Protein AF-A0A243A2Y9-F1 (afdb_monomer_lite)

Sequence (118 aa):
MKEELQKSTFFKWSYIMLALMFMLPISIAPVFYFFGYYGLIIPGVLTILLMFSSLKLENLKKEHNLKTYRQIVDFIEGKPVSDAKPNIKDKLLKIGLMIASALISYSLIYLGLSVFGR

Foldseek 3Di:
DVLVVLVVLLVVLVVLLVVLLVVLLLLPLVQCLPPNPVSVVVSVVSVVSNVVSVVSNVVSCVVQVPDFPQQVVCSNVVHRRDPDDDDPVRVVVVVVVVVVSVVVSVVSNVVSNVVSVD

pLDDT: mean 88.04, std 6.73, range [56.03, 95.88]

Secondary structure (DSSP, 8-state):
-HHHHHHHHHHHHHHHHHHHHHHHHHHHHHHHHHHGGGGGHHHHHHHHHHHHHHHHHHHHHHHTT--SHHHHHHHHHTPPPP-PPPPHHHHHHHHHHHHHHHHHHHHHHHHHHHHHT-

Structure (mmCIF, N/CA/C/O backbone):
data_AF-A0A243A2Y9-F1
#
_entry.id   AF-A0A243A2Y9-F1
#
loop_
_atom_site.group_PDB
_atom_site.id
_atom_site.type_symbol
_atom_site.label_atom_id
_atom_site.label_alt_id
_atom_site.label_comp_id
_atom_site.label_asym_id
_atom_site.label_entity_id
_atom_site.label_seq_id
_atom_site.pdbx_PDB_ins_code
_atom_site.Cartn_x
_atom_site.Cartn_y
_atom_site.Cartn_z
_atom_site.occupancy
_atom_site.B_iso_or_equiv
_atom_site.auth_seq_id
_atom_site.auth_comp_id
_atom_site.auth_asym_id
_atom_site.auth_atom_id
_atom_site.pdbx_PDB_model_num
ATOM 1 N N . MET A 1 1 ? -25.626 -13.004 9.391 1.00 68.00 1 MET A N 1
ATOM 2 C CA . MET A 1 1 ? -25.663 -12.954 7.912 1.00 68.00 1 MET A CA 1
ATOM 3 C C . MET A 1 1 ? -25.262 -11.605 7.303 1.00 68.00 1 MET A C 1
ATOM 5 O O . MET A 1 1 ? -24.235 -11.580 6.644 1.00 68.00 1 MET A O 1
ATOM 9 N N . LYS A 1 2 ? -25.992 -10.481 7.486 1.00 77.38 2 LYS A N 1
ATOM 10 C CA . LYS A 1 2 ? -25.598 -9.188 6.861 1.00 77.38 2 LYS A CA 1
ATOM 11 C C . LYS A 1 2 ? -24.215 -8.699 7.320 1.00 77.38 2 LYS A C 1
ATOM 13 O O . LYS A 1 2 ? -23.377 -8.416 6.476 1.00 77.38 2 LYS A O 1
ATOM 18 N N . GLU A 1 3 ? -23.953 -8.706 8.627 1.00 80.25 3 GLU A N 1
ATOM 19 C CA . GLU A 1 3 ? -22.648 -8.331 9.205 1.00 80.25 3 GLU A CA 1
ATOM 20 C C . GLU A 1 3 ? -21.490 -9.213 8.709 1.00 80.25 3 GLU A C 1
ATOM 22 O O . GLU A 1 3 ? -20.420 -8.726 8.361 1.00 80.25 3 GLU A O 1
ATOM 27 N N . GLU A 1 4 ? -21.702 -10.524 8.607 1.00 81.88 4 GLU A N 1
ATOM 28 C CA . GLU A 1 4 ? -20.675 -11.465 8.133 1.00 81.88 4 GLU A CA 1
ATOM 29 C C . GLU A 1 4 ? -20.335 -11.243 6.656 1.00 81.88 4 GLU A C 1
ATOM 31 O O . GLU A 1 4 ? -19.165 -11.281 6.271 1.00 81.88 4 GLU A O 1
ATOM 36 N N . LEU A 1 5 ? -21.344 -10.937 5.832 1.00 84.06 5 LEU A N 1
ATOM 37 C CA . LEU A 1 5 ? -21.140 -10.565 4.435 1.00 84.06 5 LEU A CA 1
ATOM 38 C C . LEU A 1 5 ? -20.314 -9.275 4.328 1.00 84.06 5 LEU A C 1
ATOM 40 O O . LEU A 1 5 ? -19.380 -9.229 3.531 1.00 84.06 5 LEU A O 1
ATOM 44 N N . GLN A 1 6 ? -20.589 -8.274 5.170 1.00 88.44 6 GLN A N 1
ATOM 45 C CA . GLN A 1 6 ? -19.847 -7.005 5.220 1.00 88.44 6 GLN A CA 1
ATOM 46 C C . GLN A 1 6 ? -18.390 -7.193 5.676 1.00 88.44 6 GLN A C 1
ATOM 48 O O . GLN A 1 6 ? -17.470 -6.612 5.098 1.00 88.44 6 GLN A O 1
ATOM 53 N N . LYS A 1 7 ? -18.138 -8.063 6.662 1.00 88.81 7 LYS A N 1
ATOM 54 C CA . LYS A 1 7 ? -16.769 -8.439 7.057 1.00 88.81 7 LYS A CA 1
ATOM 55 C C . LYS A 1 7 ? -16.028 -9.117 5.906 1.00 88.81 7 LYS A C 1
ATOM 57 O O . LYS A 1 7 ? -14.887 -8.765 5.612 1.00 88.81 7 LYS A O 1
ATOM 62 N N . SER A 1 8 ? -16.678 -10.058 5.220 1.00 90.31 8 SER A N 1
ATOM 63 C CA . SER A 1 8 ? -16.063 -10.776 4.098 1.00 90.31 8 SER A CA 1
ATOM 64 C C . SER A 1 8 ? -15.690 -9.839 2.942 1.00 90.31 8 SER A C 1
ATOM 66 O O . SER A 1 8 ? -14.593 -9.940 2.388 1.00 90.31 8 SER A O 1
ATOM 68 N N . THR A 1 9 ? -16.551 -8.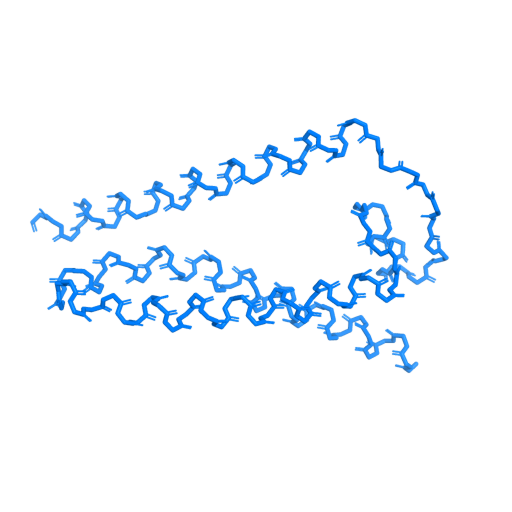869 2.611 1.00 91.81 9 THR A N 1
ATOM 69 C CA . THR A 1 9 ? -16.269 -7.872 1.573 1.00 91.81 9 THR A CA 1
ATOM 70 C C . THR A 1 9 ? -15.172 -6.909 2.009 1.00 91.81 9 THR A C 1
ATOM 72 O O . THR A 1 9 ? -14.312 -6.585 1.189 1.00 91.81 9 THR A O 1
ATOM 75 N N . PHE A 1 10 ? -15.132 -6.514 3.287 1.00 92.19 10 PHE A N 1
ATOM 76 C CA . PHE A 1 10 ? -14.042 -5.713 3.850 1.00 92.19 10 PHE A CA 1
ATOM 77 C C . PHE A 1 10 ? -12.686 -6.391 3.656 1.00 92.19 10 PHE A C 1
ATOM 79 O O . PHE A 1 10 ? -11.771 -5.790 3.087 1.00 92.19 10 PHE A O 1
ATOM 86 N N . PHE A 1 11 ? -12.560 -7.655 4.068 1.00 92.75 11 PHE A N 1
ATOM 87 C CA . PHE A 1 11 ? -11.316 -8.408 3.909 1.00 92.75 11 PHE A CA 1
ATOM 88 C C . PHE A 1 11 ? -10.952 -8.617 2.443 1.00 92.75 11 PHE A C 1
ATOM 90 O O . PHE A 1 11 ? -9.790 -8.445 2.084 1.00 92.75 11 PHE A O 1
ATOM 97 N N . LYS A 1 12 ? -11.933 -8.907 1.580 1.00 94.38 12 LYS A N 1
ATOM 98 C CA . LYS A 1 12 ? -11.708 -9.063 0.140 1.00 94.38 12 LYS A CA 1
ATOM 99 C C . LYS A 1 12 ? -11.098 -7.803 -0.477 1.00 94.38 12 LYS A C 1
ATOM 101 O O . LYS A 1 12 ? -10.053 -7.886 -1.115 1.00 94.38 12 LYS A O 1
ATOM 106 N N . TRP A 1 13 ? -11.710 -6.636 -0.272 1.00 94.50 13 TRP A N 1
ATOM 107 C CA . TRP A 1 13 ? -11.192 -5.378 -0.823 1.00 94.50 13 TRP A CA 1
ATOM 108 C C . TRP A 1 13 ? -9.866 -4.962 -0.185 1.00 94.50 13 TRP A C 1
ATOM 110 O O . TRP A 1 13 ? -8.984 -4.478 -0.890 1.00 94.50 13 TRP A O 1
ATOM 120 N N . SER A 1 14 ? -9.697 -5.196 1.120 1.00 93.12 14 SER A N 1
ATOM 121 C CA . SER A 1 14 ? -8.436 -4.945 1.825 1.00 93.12 14 SER A CA 1
ATOM 122 C C . SER A 1 14 ? -7.291 -5.790 1.259 1.00 93.12 14 SER A C 1
ATOM 124 O O . SER A 1 14 ? -6.220 -5.261 0.970 1.00 93.12 14 SER A O 1
ATOM 126 N N . TYR A 1 15 ? -7.530 -7.082 1.022 1.00 94.31 15 TYR A N 1
ATOM 127 C CA . TYR A 1 15 ? -6.537 -7.993 0.460 1.00 94.31 15 TYR A CA 1
ATOM 128 C C . TYR A 1 15 ? -6.185 -7.642 -0.989 1.00 94.31 15 TYR A C 1
ATOM 130 O O . TYR A 1 15 ? -5.007 -7.591 -1.331 1.00 94.31 15 TYR A O 1
ATOM 138 N N . ILE A 1 16 ? -7.183 -7.322 -1.824 1.00 94.81 16 ILE A N 1
ATOM 139 C CA . ILE A 1 16 ? -6.953 -6.862 -3.204 1.00 94.81 16 ILE A CA 1
ATOM 140 C C . ILE A 1 16 ? -6.115 -5.577 -3.205 1.00 94.81 16 ILE A C 1
ATOM 142 O O . ILE A 1 16 ? -5.142 -5.480 -3.950 1.00 94.81 16 ILE A O 1
ATOM 146 N N . MET A 1 17 ? -6.455 -4.607 -2.350 1.00 94.19 17 MET A N 1
ATOM 147 C CA . MET A 1 17 ? -5.701 -3.358 -2.233 1.00 94.19 17 MET A CA 1
ATOM 148 C C . MET A 1 17 ? -4.252 -3.620 -1.802 1.00 94.19 17 MET A C 1
ATOM 150 O O . MET A 1 17 ? -3.332 -3.070 -2.400 1.00 94.19 17 MET A O 1
ATOM 154 N N . LEU A 1 18 ? -4.040 -4.484 -0.803 1.00 93.75 18 LEU A N 1
ATOM 155 C CA . LEU A 1 18 ? -2.707 -4.834 -0.314 1.00 93.75 18 LEU A CA 1
ATOM 156 C C . LEU A 1 18 ? -1.874 -5.543 -1.391 1.00 93.75 18 LEU A C 1
ATOM 158 O O . LEU A 1 18 ? -0.722 -5.178 -1.610 1.00 93.75 18 LEU A O 1
ATOM 162 N N . ALA A 1 19 ? -2.457 -6.515 -2.097 1.00 94.25 19 ALA A N 1
ATOM 163 C CA . ALA A 1 19 ? -1.781 -7.241 -3.168 1.00 94.25 19 ALA A CA 1
ATOM 164 C C . ALA A 1 19 ? -1.350 -6.297 -4.301 1.00 94.25 19 ALA A C 1
ATOM 166 O O . ALA A 1 19 ? -0.190 -6.312 -4.715 1.00 94.25 19 ALA A O 1
ATOM 167 N N . LEU A 1 20 ? -2.251 -5.417 -4.753 1.00 94.31 20 LEU A N 1
ATOM 168 C CA . LEU A 1 20 ? -1.953 -4.432 -5.795 1.00 94.31 20 LEU A CA 1
ATOM 169 C C . LEU A 1 20 ? -0.870 -3.436 -5.359 1.00 94.31 20 LEU A C 1
ATOM 171 O O . LEU A 1 20 ? -0.031 -3.055 -6.172 1.00 94.31 20 LEU A O 1
ATOM 175 N N . MET A 1 21 ? -0.846 -3.057 -4.079 1.00 92.56 21 MET A N 1
ATOM 176 C CA . MET A 1 21 ? 0.134 -2.121 -3.527 1.00 92.56 21 MET A CA 1
ATOM 177 C C . MET A 1 21 ? 1.575 -2.651 -3.593 1.00 92.56 21 MET A C 1
ATOM 179 O O . MET A 1 21 ? 2.487 -1.866 -3.831 1.00 92.56 21 MET A O 1
ATOM 183 N N . PHE A 1 22 ? 1.791 -3.964 -3.447 1.00 91.25 22 PHE A N 1
ATOM 184 C CA . PHE A 1 22 ? 3.110 -4.584 -3.643 1.00 91.25 22 PHE A CA 1
ATOM 185 C C . PHE A 1 22 ? 3.384 -4.961 -5.101 1.00 91.25 22 PHE A C 1
ATOM 187 O O . PHE A 1 22 ? 4.515 -4.844 -5.570 1.00 91.25 22 PHE A O 1
ATOM 194 N N . MET A 1 23 ? 2.361 -5.388 -5.841 1.00 91.88 23 MET A N 1
ATOM 195 C CA . MET A 1 23 ? 2.519 -5.819 -7.230 1.00 91.88 23 MET A CA 1
ATOM 196 C C . MET A 1 23 ? 2.876 -4.660 -8.169 1.00 91.88 23 MET A C 1
ATOM 198 O O . MET A 1 23 ? 3.652 -4.845 -9.104 1.00 91.88 23 MET A O 1
ATOM 202 N N . LEU A 1 24 ? 2.372 -3.454 -7.890 1.00 93.50 24 LEU A N 1
ATOM 203 C CA . LEU A 1 24 ? 2.679 -2.233 -8.637 1.00 93.50 24 LEU A CA 1
ATOM 204 C C . LEU A 1 24 ? 4.182 -1.909 -8.713 1.00 93.50 24 LEU A C 1
ATOM 206 O O . LEU A 1 24 ? 4.709 -1.885 -9.826 1.00 93.50 24 LEU A O 1
ATOM 210 N N . PRO A 1 25 ? 4.899 -1.678 -7.594 1.00 91.56 25 PRO A N 1
ATOM 211 C CA . PRO A 1 25 ? 6.321 -1.339 -7.639 1.00 91.56 25 PRO A CA 1
ATOM 212 C C . PRO A 1 25 ? 7.173 -2.459 -8.247 1.00 91.56 25 PRO A C 1
ATOM 214 O O . PRO A 1 25 ? 8.118 -2.169 -8.977 1.00 91.56 25 PRO A O 1
ATOM 217 N N . ILE A 1 26 ? 6.807 -3.727 -8.021 1.00 91.19 26 ILE A N 1
ATOM 218 C CA . ILE A 1 26 ? 7.500 -4.884 -8.609 1.00 91.19 26 ILE A CA 1
ATOM 219 C C . ILE A 1 26 ? 7.322 -4.917 -10.133 1.00 91.19 26 ILE A C 1
ATOM 221 O O . ILE A 1 26 ? 8.263 -5.236 -10.854 1.00 91.19 26 ILE A O 1
ATOM 225 N N . SER A 1 27 ? 6.137 -4.561 -10.639 1.00 91.06 27 SER A N 1
ATOM 226 C CA . SER A 1 27 ? 5.847 -4.563 -12.075 1.00 91.06 27 SER A CA 1
ATOM 227 C C . SER A 1 27 ? 6.560 -3.449 -12.843 1.00 91.06 27 SER A C 1
ATOM 229 O O . SER A 1 27 ? 6.785 -3.615 -14.038 1.00 91.06 27 SER A O 1
ATOM 231 N N . ILE A 1 28 ? 6.896 -2.319 -12.211 1.00 90.81 28 ILE A N 1
ATOM 232 C CA . ILE A 1 28 ? 7.462 -1.151 -12.911 1.00 90.81 28 ILE A CA 1
ATOM 233 C C . ILE A 1 28 ? 8.823 -1.476 -13.537 1.00 90.81 28 ILE A C 1
ATOM 235 O O . ILE A 1 28 ? 9.042 -1.165 -14.704 1.00 90.81 28 ILE A O 1
ATOM 239 N N . ALA A 1 29 ? 9.719 -2.125 -12.792 1.00 88.75 29 ALA A N 1
ATOM 240 C CA . ALA A 1 29 ? 11.080 -2.400 -13.249 1.00 88.75 29 ALA A CA 1
ATOM 241 C C . ALA A 1 29 ? 11.169 -3.275 -14.522 1.00 88.75 29 ALA A C 1
ATOM 243 O O . ALA A 1 29 ? 11.793 -2.829 -15.487 1.00 88.75 29 ALA A O 1
ATOM 244 N N . PRO A 1 30 ? 10.535 -4.465 -14.601 1.00 87.50 30 PRO A N 1
ATOM 245 C CA . PRO A 1 30 ? 10.580 -5.280 -15.815 1.00 87.50 30 PRO A CA 1
ATOM 246 C C . PRO A 1 30 ? 9.874 -4.593 -16.988 1.00 87.50 30 PRO A C 1
ATOM 248 O O . PRO A 1 30 ? 10.361 -4.621 -18.113 1.00 87.50 30 PRO A O 1
ATOM 251 N N . VAL A 1 31 ? 8.745 -3.929 -16.738 1.00 89.75 31 VAL A N 1
ATOM 252 C CA . VAL A 1 31 ? 7.988 -3.227 -17.781 1.00 89.75 31 VAL A CA 1
ATOM 253 C C . VAL A 1 31 ? 8.816 -2.108 -18.411 1.00 89.75 31 VAL A C 1
ATOM 255 O O . VAL A 1 31 ? 8.840 -1.977 -19.635 1.00 89.75 31 VAL A O 1
ATOM 258 N N . PHE A 1 32 ? 9.521 -1.335 -17.585 1.00 86.38 32 PHE A N 1
ATOM 259 C CA . PHE A 1 32 ? 10.395 -0.268 -18.055 1.00 86.38 32 PHE A CA 1
ATOM 260 C C . PHE A 1 32 ? 11.594 -0.815 -18.840 1.00 86.38 32 PHE A C 1
ATOM 262 O O . PHE A 1 32 ? 11.982 -0.224 -19.843 1.00 86.38 32 PHE A O 1
ATOM 269 N N . TYR A 1 33 ? 12.139 -1.966 -18.433 1.00 85.25 33 TYR A N 1
ATOM 270 C CA . TYR A 1 33 ? 13.246 -2.620 -19.131 1.00 85.25 33 TYR A CA 1
ATOM 271 C C . TYR A 1 33 ? 12.855 -3.144 -20.523 1.00 85.25 33 TYR A C 1
ATOM 273 O O . TYR A 1 33 ? 13.542 -2.859 -21.498 1.00 85.25 33 TYR A O 1
ATOM 281 N N . PHE A 1 34 ? 11.742 -3.878 -20.642 1.00 84.94 34 PHE A N 1
ATOM 282 C CA . PHE A 1 34 ? 11.358 -4.516 -21.909 1.00 84.94 34 PHE A CA 1
ATOM 283 C C . PHE A 1 34 ? 10.668 -3.570 -22.902 1.00 84.94 34 PHE A C 1
ATOM 285 O O . PHE A 1 34 ? 10.870 -3.697 -24.107 1.00 84.94 34 PHE A O 1
ATOM 292 N N . PHE A 1 35 ? 9.834 -2.642 -22.421 1.00 84.88 35 PHE A N 1
ATOM 293 C CA . PHE A 1 35 ? 8.952 -1.823 -23.268 1.00 84.88 35 PHE A CA 1
ATOM 294 C C . PHE A 1 35 ? 9.249 -0.317 -23.187 1.00 84.88 35 PHE A C 1
ATOM 296 O O . PHE A 1 35 ? 8.552 0.490 -23.812 1.00 84.88 35 PHE A O 1
ATOM 303 N N . GLY A 1 36 ? 10.262 0.086 -22.412 1.00 82.94 36 GLY A N 1
ATOM 304 C CA . GLY A 1 36 ? 10.602 1.489 -22.193 1.00 82.94 36 GLY A CA 1
ATOM 305 C C . GLY A 1 36 ? 9.435 2.291 -21.609 1.00 82.94 36 GLY A C 1
ATOM 306 O O . GLY A 1 36 ? 8.605 1.782 -20.851 1.00 82.94 36 GLY A O 1
ATOM 307 N N . TYR A 1 37 ? 9.333 3.563 -22.001 1.00 82.31 37 TYR A N 1
ATOM 308 C CA . TYR A 1 37 ? 8.281 4.469 -21.522 1.00 82.31 37 TYR A CA 1
ATOM 309 C C . TYR A 1 37 ? 6.859 4.026 -21.901 1.00 82.31 37 TYR A C 1
ATOM 311 O O . TYR A 1 37 ? 5.934 4.227 -21.116 1.00 82.31 37 TYR A O 1
ATOM 319 N N . TYR A 1 38 ? 6.671 3.388 -23.062 1.00 84.88 38 TYR A N 1
ATOM 320 C CA . TYR A 1 38 ? 5.352 2.912 -23.503 1.00 84.88 38 TYR A CA 1
ATOM 321 C C . TYR A 1 38 ? 4.818 1.766 -22.633 1.00 84.88 38 TYR A C 1
ATOM 323 O O . TYR A 1 38 ? 3.606 1.587 -22.520 1.00 84.88 38 TYR A O 1
ATOM 331 N N . GLY A 1 39 ? 5.706 1.037 -21.950 1.00 85.12 39 GLY A N 1
ATOM 332 C CA . GLY A 1 39 ? 5.331 -0.004 -20.999 1.00 85.12 39 GLY A CA 1
ATOM 333 C C . GLY A 1 39 ? 4.524 0.510 -19.805 1.00 85.12 39 GLY A C 1
ATOM 334 O O . GLY A 1 39 ? 3.723 -0.239 -19.245 1.00 85.12 39 GLY A O 1
ATOM 335 N N . LEU A 1 40 ? 4.657 1.793 -19.438 1.00 85.94 40 LEU A N 1
ATOM 336 C CA . LEU A 1 40 ? 4.019 2.382 -18.250 1.00 85.94 40 LEU A CA 1
ATOM 337 C C . LEU A 1 40 ? 2.481 2.330 -18.262 1.00 85.94 40 LEU A C 1
ATOM 339 O O . LEU A 1 40 ? 1.851 2.516 -17.220 1.00 85.94 40 LEU A O 1
ATOM 343 N N . ILE A 1 41 ? 1.871 2.000 -19.401 1.00 90.88 41 ILE A N 1
ATOM 344 C CA . ILE A 1 41 ? 0.438 1.707 -19.503 1.00 90.88 41 ILE A CA 1
ATOM 345 C C . ILE A 1 41 ? 0.038 0.574 -18.539 1.00 90.88 41 ILE A C 1
ATOM 347 O O . ILE A 1 41 ? -0.986 0.682 -17.868 1.00 90.88 41 ILE A O 1
ATOM 351 N N . ILE A 1 42 ? 0.860 -0.475 -18.403 1.00 89.94 42 ILE A N 1
ATOM 352 C CA . ILE A 1 42 ? 0.580 -1.634 -17.536 1.00 89.94 42 ILE A CA 1
ATOM 353 C C . ILE A 1 42 ? 0.472 -1.225 -16.051 1.00 89.94 42 ILE A C 1
ATOM 355 O O . ILE A 1 42 ? -0.587 -1.443 -15.450 1.00 89.94 42 ILE A O 1
ATOM 359 N N . PRO A 1 43 ? 1.491 -0.591 -15.432 1.00 92.31 43 PRO A N 1
ATOM 360 C CA . PRO A 1 43 ? 1.364 -0.083 -14.068 1.00 92.31 43 PRO A CA 1
ATOM 361 C C . PRO A 1 43 ? 0.303 1.023 -13.946 1.00 92.31 43 PRO A C 1
ATOM 363 O O . PRO A 1 43 ? -0.313 1.155 -12.887 1.00 92.31 43 PRO A O 1
ATOM 366 N N . GLY A 1 44 ? 0.014 1.769 -15.018 1.00 92.44 44 GLY A N 1
ATOM 367 C CA . GLY A 1 44 ? -1.109 2.709 -15.070 1.00 92.44 44 GLY A CA 1
ATOM 368 C C . GLY A 1 44 ? -2.464 2.033 -14.827 1.00 92.44 44 GLY A C 1
ATOM 369 O O . GLY A 1 44 ? -3.219 2.455 -13.950 1.00 92.44 44 GLY A O 1
ATOM 370 N N . VAL A 1 45 ? -2.752 0.930 -15.524 1.00 93.88 45 VAL A N 1
ATOM 371 C CA . VAL A 1 45 ? -3.987 0.148 -15.326 1.00 93.88 45 VAL A CA 1
ATOM 372 C C . VAL A 1 45 ? -4.049 -0.451 -13.919 1.00 93.88 45 VAL A C 1
ATOM 374 O O . VAL A 1 45 ? -5.083 -0.364 -13.253 1.00 93.88 45 VAL A O 1
ATOM 377 N N . LEU A 1 46 ? -2.939 -1.003 -13.422 1.00 93.69 46 LEU A N 1
ATOM 378 C CA . LEU A 1 46 ? -2.860 -1.528 -12.054 1.00 93.69 46 LEU A CA 1
ATOM 379 C C . LEU A 1 46 ? -3.137 -0.441 -11.001 1.00 93.69 46 LEU A C 1
ATOM 381 O O . LEU A 1 46 ? -3.788 -0.707 -9.990 1.00 93.69 46 LEU A O 1
ATOM 385 N N . 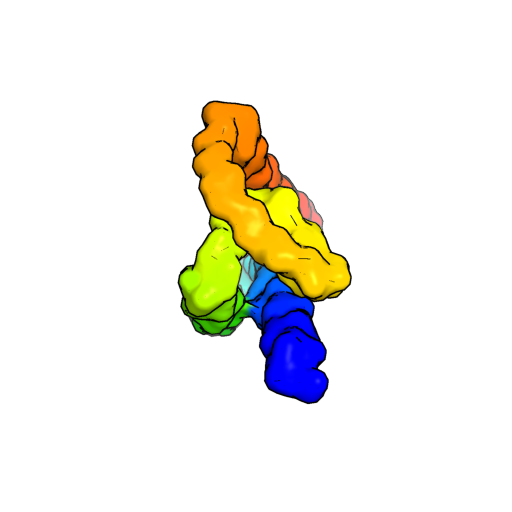THR A 1 47 ? -2.703 0.796 -11.256 1.00 93.75 47 THR A N 1
ATOM 386 C CA . THR A 1 47 ? -2.944 1.943 -10.369 1.00 93.75 47 THR A CA 1
ATOM 387 C C . THR A 1 47 ? -4.429 2.301 -10.329 1.00 93.75 47 THR A C 1
ATOM 389 O O . THR A 1 47 ? -4.976 2.535 -9.252 1.00 93.75 47 THR A O 1
ATOM 392 N N . ILE A 1 48 ? -5.115 2.270 -11.475 1.00 95.62 48 ILE A N 1
ATOM 393 C CA . ILE A 1 48 ? -6.567 2.492 -11.547 1.00 95.62 48 ILE A CA 1
ATOM 394 C C . ILE A 1 48 ? -7.319 1.414 -10.749 1.00 95.62 48 ILE A C 1
ATOM 396 O O . ILE A 1 48 ? -8.222 1.735 -9.973 1.00 95.62 48 ILE A O 1
ATOM 400 N N . LEU A 1 49 ? -6.922 0.143 -10.872 1.00 94.69 49 LEU A N 1
ATOM 401 C CA . LEU A 1 49 ? -7.514 -0.959 -10.100 1.00 94.69 49 LEU A CA 1
ATOM 402 C C . LEU A 1 49 ? -7.271 -0.814 -8.589 1.00 94.69 49 LEU A C 1
ATOM 404 O O . LEU A 1 49 ? -8.171 -1.089 -7.784 1.00 94.69 49 LEU A O 1
ATOM 408 N N . LEU A 1 50 ? -6.081 -0.348 -8.196 1.00 94.31 50 LEU A N 1
ATOM 409 C CA . LEU A 1 50 ? -5.756 -0.054 -6.801 1.00 94.31 50 LEU A CA 1
ATOM 410 C C . LEU A 1 50 ? -6.666 1.054 -6.261 1.00 94.31 50 LEU A C 1
ATOM 412 O O . LEU A 1 50 ? -7.263 0.890 -5.195 1.00 94.31 50 LEU A O 1
ATOM 416 N N . MET A 1 51 ? -6.814 2.155 -7.005 1.00 95.00 51 MET A N 1
ATOM 417 C CA . MET A 1 51 ? -7.692 3.266 -6.630 1.00 95.00 51 MET A CA 1
ATOM 418 C C . MET A 1 51 ? -9.145 2.810 -6.498 1.00 95.00 51 MET A C 1
ATOM 420 O O . MET A 1 51 ? -9.790 3.115 -5.498 1.00 95.00 51 MET A O 1
ATOM 424 N N . PHE A 1 52 ? -9.653 2.019 -7.445 1.00 95.44 52 PHE A N 1
ATOM 425 C CA . PHE A 1 52 ? -11.013 1.483 -7.375 1.00 95.44 52 PHE A CA 1
ATOM 426 C C . PHE A 1 52 ? -11.241 0.644 -6.108 1.00 95.44 52 PHE A C 1
ATOM 428 O O . PHE A 1 52 ? -12.230 0.832 -5.395 1.00 95.44 52 PHE A O 1
ATOM 435 N N . SER A 1 53 ? -10.298 -0.246 -5.792 1.00 93.31 53 SER A N 1
ATOM 436 C CA . SER A 1 53 ? -10.353 -1.083 -4.588 1.00 93.31 53 SER A CA 1
ATOM 437 C C . SER A 1 53 ? -10.282 -0.242 -3.310 1.00 93.31 53 SER A C 1
ATOM 439 O O . SER A 1 53 ? -11.018 -0.497 -2.356 1.00 93.31 53 SER A O 1
ATOM 441 N N . SER A 1 54 ? -9.450 0.803 -3.313 1.00 93.50 54 SER A N 1
ATOM 442 C CA . SER A 1 54 ? -9.326 1.758 -2.211 1.00 93.50 54 SER A CA 1
ATOM 443 C C . SER A 1 54 ? -10.632 2.515 -1.960 1.00 93.50 54 SER A C 1
ATOM 445 O O . SER A 1 54 ? -11.093 2.566 -0.822 1.00 93.50 54 SER A O 1
ATOM 447 N N . LEU A 1 55 ? -11.294 3.005 -3.014 1.00 95.00 55 LEU A N 1
ATOM 448 C CA . LEU A 1 55 ? -12.582 3.697 -2.909 1.00 95.00 55 LEU A CA 1
ATOM 449 C C . LEU A 1 55 ? -13.675 2.788 -2.337 1.00 95.00 55 LEU A C 1
ATOM 451 O O . LEU A 1 55 ? -14.438 3.206 -1.465 1.00 95.00 55 LEU A O 1
ATOM 455 N N . LYS A 1 56 ? -13.745 1.528 -2.787 1.00 93.62 56 LYS A N 1
ATOM 456 C CA . LYS A 1 56 ? -14.691 0.544 -2.235 1.00 93.62 56 LYS A CA 1
ATOM 457 C C . LYS A 1 56 ? -14.431 0.285 -0.753 1.00 93.62 56 LYS A C 1
ATOM 459 O O . LYS A 1 56 ? -15.375 0.285 0.035 1.00 93.62 56 LYS A O 1
ATOM 464 N N . LEU A 1 57 ? -13.166 0.119 -0.370 1.00 93.00 57 LEU A N 1
ATOM 465 C CA . LEU A 1 57 ? -12.773 -0.086 1.021 1.00 93.00 57 LEU A CA 1
ATOM 466 C C . LEU A 1 57 ? -13.043 1.154 1.890 1.00 93.00 57 LEU A C 1
ATOM 468 O O . LEU A 1 57 ? -13.461 1.021 3.036 1.00 93.00 57 LEU A O 1
ATOM 472 N N . GLU A 1 58 ? -12.814 2.359 1.371 1.00 92.75 58 GLU A N 1
ATOM 473 C CA . GLU A 1 58 ? -13.047 3.609 2.096 1.00 92.75 58 GLU A CA 1
ATOM 474 C C . GLU A 1 58 ? -14.539 3.876 2.312 1.00 92.75 58 GLU A C 1
ATOM 476 O O . GLU A 1 58 ? -14.932 4.273 3.408 1.00 92.75 58 GLU A O 1
ATOM 481 N N . ASN A 1 59 ? -15.378 3.608 1.310 1.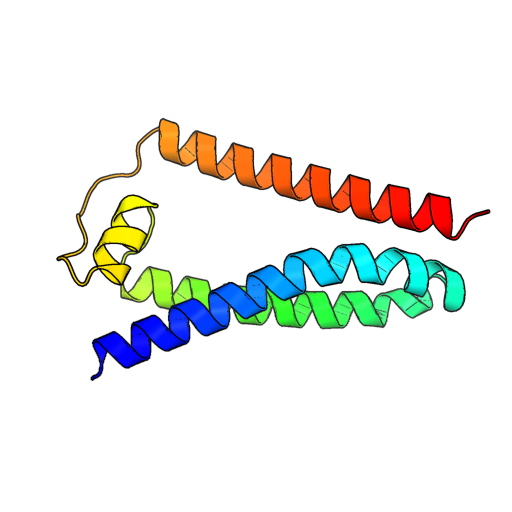00 91.75 59 ASN A N 1
ATOM 482 C CA . ASN A 1 59 ? -16.829 3.722 1.454 1.00 91.75 59 ASN A CA 1
ATOM 483 C C . ASN A 1 59 ? -17.356 2.777 2.540 1.00 91.75 59 ASN A C 1
ATOM 485 O O . ASN A 1 59 ? -18.124 3.205 3.397 1.00 91.75 59 ASN A O 1
ATOM 489 N N . LEU A 1 60 ? -16.858 1.538 2.572 1.00 90.88 60 LEU A N 1
ATOM 490 C CA . LEU A 1 60 ? -17.217 0.567 3.603 1.00 90.88 60 LEU A CA 1
ATOM 491 C C . LEU A 1 60 ? -16.756 1.008 5.002 1.00 90.88 60 LEU A C 1
ATOM 493 O O . LEU A 1 60 ? -17.492 0.895 5.977 1.00 90.88 60 LEU A O 1
ATOM 497 N N . LYS A 1 61 ? -15.553 1.584 5.110 1.00 89.00 61 LYS A N 1
ATOM 498 C CA . LYS A 1 61 ? -15.070 2.181 6.365 1.00 89.00 61 LYS A CA 1
ATOM 499 C C . LYS A 1 61 ? -15.948 3.343 6.828 1.00 89.00 61 LYS A C 1
ATOM 501 O O . LYS A 1 61 ? -16.178 3.475 8.024 1.00 89.00 61 LYS A O 1
ATOM 506 N N . LYS A 1 62 ? -16.425 4.189 5.909 1.00 88.56 62 LYS A N 1
ATOM 507 C CA . LYS A 1 62 ? -17.302 5.328 6.227 1.00 88.56 62 LYS A CA 1
ATOM 508 C C . LYS A 1 62 ? -18.673 4.872 6.723 1.00 88.56 62 LYS A C 1
ATOM 510 O O . LYS A 1 62 ? -19.143 5.427 7.708 1.00 88.56 62 LYS A O 1
ATOM 515 N N . GLU A 1 63 ? -19.262 3.859 6.091 1.00 88.88 63 GLU A N 1
ATOM 516 C CA . GLU A 1 63 ? -20.563 3.289 6.478 1.00 88.88 63 GLU A CA 1
ATOM 517 C C . GLU A 1 63 ? -20.560 2.775 7.926 1.00 88.88 63 GLU A C 1
ATOM 519 O O . GLU A 1 63 ? -21.487 3.043 8.684 1.00 88.88 63 GLU A O 1
ATOM 524 N N . HIS A 1 64 ? -19.463 2.134 8.340 1.00 85.81 64 HIS A N 1
ATOM 525 C CA . HIS A 1 64 ? -19.299 1.557 9.681 1.00 85.81 64 HIS A CA 1
ATOM 526 C C . HIS A 1 64 ? -18.497 2.446 10.652 1.00 85.81 64 HIS A C 1
ATOM 528 O O . HIS A 1 64 ? -18.075 1.989 11.709 1.00 85.81 64 HIS A O 1
ATOM 534 N N . ASN A 1 65 ? -18.248 3.716 10.301 1.00 85.69 65 ASN A N 1
ATOM 535 C CA . ASN A 1 65 ? -17.452 4.671 11.093 1.00 85.69 65 ASN A CA 1
ATOM 536 C C . ASN A 1 65 ? -16.052 4.165 11.526 1.00 85.69 65 ASN A C 1
ATOM 538 O O . ASN A 1 65 ? -15.508 4.578 12.551 1.00 85.69 65 ASN A O 1
ATOM 542 N N . LEU A 1 66 ? -15.419 3.321 10.709 1.00 86.25 66 LEU A N 1
ATOM 543 C CA . LEU A 1 66 ? -14.126 2.689 10.979 1.00 86.25 66 LEU A CA 1
ATOM 544 C C . LEU A 1 66 ? -12.969 3.626 10.608 1.00 86.25 66 LEU A C 1
ATOM 546 O O . LEU A 1 66 ? -12.514 3.669 9.461 1.00 86.25 66 LEU A O 1
ATOM 550 N N . LYS A 1 67 ? -12.472 4.390 11.582 1.00 81.31 67 LYS A N 1
ATOM 551 C CA . LYS A 1 67 ? -11.369 5.352 11.401 1.00 81.31 67 LYS A CA 1
ATOM 552 C C . LYS A 1 67 ? -10.081 4.925 12.095 1.00 81.31 67 LYS A C 1
ATOM 554 O O . LYS A 1 67 ? -9.000 5.207 11.578 1.00 81.31 67 LYS A O 1
ATOM 559 N N . THR A 1 68 ? -10.183 4.281 13.253 1.00 83.44 68 THR A N 1
ATOM 560 C CA . THR A 1 68 ? -9.035 3.881 14.073 1.00 83.44 68 THR A CA 1
ATOM 561 C C . THR A 1 68 ? -8.813 2.375 14.032 1.00 83.44 68 THR A C 1
ATOM 563 O O . THR A 1 68 ? -9.716 1.600 13.717 1.00 83.44 68 THR A O 1
ATOM 566 N N . TYR A 1 69 ? -7.597 1.945 14.378 1.00 80.00 69 TYR A N 1
ATOM 567 C CA . TYR A 1 69 ? -7.275 0.522 14.483 1.00 80.00 69 TYR A CA 1
ATOM 568 C C . TYR A 1 69 ? -8.229 -0.205 15.440 1.00 80.00 69 TYR A C 1
ATOM 570 O O . TYR A 1 69 ? -8.745 -1.266 15.106 1.00 80.00 69 TYR A O 1
ATOM 578 N N . ARG A 1 70 ? -8.529 0.407 16.592 1.00 81.56 70 ARG A N 1
ATOM 579 C CA . ARG A 1 70 ? -9.424 -0.178 17.594 1.00 81.56 70 ARG A CA 1
ATOM 580 C C . ARG A 1 70 ? -10.834 -0.400 17.051 1.00 81.56 70 ARG A C 1
ATOM 582 O O . ARG A 1 70 ? -11.377 -1.473 17.244 1.00 81.56 70 ARG A O 1
ATOM 589 N N . GLN A 1 71 ? -11.364 0.553 16.287 1.00 86.69 71 GLN A N 1
ATOM 590 C CA . GLN A 1 71 ? -12.672 0.416 15.638 1.00 86.69 71 GLN A CA 1
ATOM 591 C C . GLN A 1 71 ? -12.699 -0.720 14.610 1.00 86.69 71 GLN A C 1
ATOM 593 O O . GLN A 1 71 ? -13.691 -1.434 14.513 1.00 86.69 71 GLN A O 1
ATOM 598 N N . ILE A 1 72 ? -11.609 -0.917 13.860 1.00 87.12 72 ILE A N 1
ATOM 599 C CA . ILE A 1 72 ? -11.490 -2.045 12.924 1.00 87.12 72 ILE A CA 1
ATOM 600 C C . ILE A 1 72 ? -11.486 -3.373 13.691 1.00 87.12 72 ILE A C 1
ATOM 602 O O . ILE A 1 72 ? -12.155 -4.312 13.271 1.00 87.12 72 ILE A O 1
ATOM 606 N N . VAL A 1 73 ? -10.766 -3.453 14.815 1.00 88.12 73 VAL A N 1
ATOM 607 C CA . VAL A 1 73 ? -10.757 -4.648 15.674 1.00 88.12 73 VAL A CA 1
ATOM 608 C C . VAL A 1 73 ? -12.144 -4.907 16.258 1.00 88.12 73 VAL A C 1
ATOM 610 O O . VAL A 1 73 ? -12.640 -6.019 16.123 1.00 88.12 73 VAL A O 1
ATOM 613 N N . ASP A 1 74 ? -12.803 -3.886 16.812 1.00 89.00 74 ASP A N 1
ATOM 614 C CA . ASP A 1 74 ? -14.160 -4.000 17.356 1.00 89.00 74 ASP A CA 1
ATOM 615 C C . ASP A 1 74 ? -15.136 -4.512 16.278 1.00 89.00 74 ASP A C 1
ATOM 617 O O . ASP A 1 74 ? -15.889 -5.456 16.519 1.00 89.00 74 ASP A O 1
ATOM 621 N N . PHE A 1 75 ? -15.052 -3.976 15.053 1.00 88.94 75 PHE A N 1
ATOM 622 C CA . PHE A 1 75 ? -15.834 -4.442 13.904 1.00 88.94 75 PHE A CA 1
ATOM 623 C C . PHE A 1 75 ? -15.558 -5.911 13.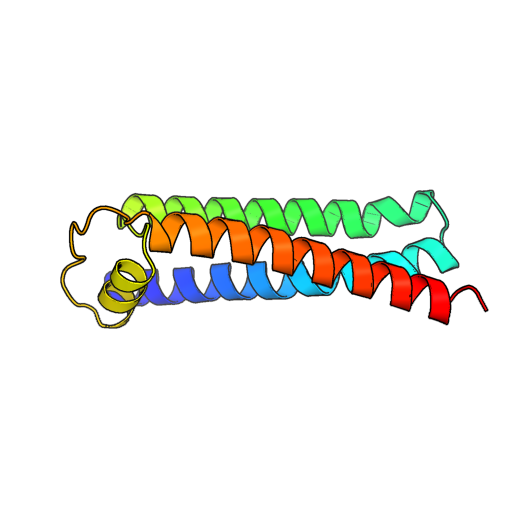566 1.00 88.94 75 PHE A C 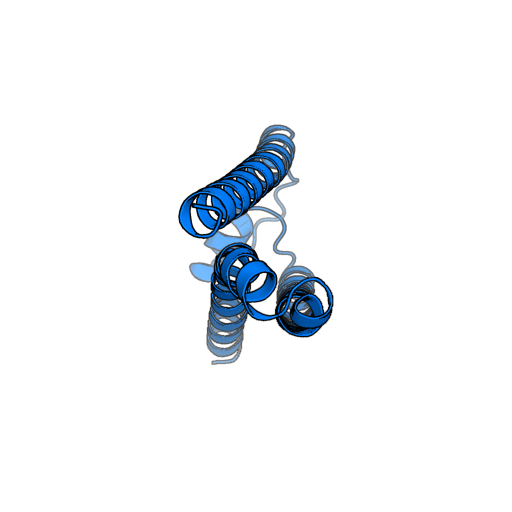1
ATOM 625 O O . PHE A 1 75 ? -16.492 -6.701 13.414 1.00 88.94 75 PHE A O 1
ATOM 632 N N . ILE A 1 76 ? -14.289 -6.318 13.493 1.00 88.12 76 ILE A N 1
ATOM 633 C CA . ILE A 1 76 ? -13.906 -7.710 13.212 1.00 88.12 76 ILE A CA 1
ATOM 634 C C . ILE A 1 76 ? -14.424 -8.646 14.310 1.00 88.12 76 ILE A C 1
ATOM 636 O O . ILE A 1 76 ? -15.014 -9.680 13.993 1.00 88.12 76 ILE A O 1
ATOM 640 N N . GLU A 1 77 ? -14.303 -8.255 15.578 1.00 88.12 77 GLU A N 1
ATOM 641 C CA . GLU A 1 77 ? -14.787 -9.009 16.739 1.00 88.12 77 GLU A CA 1
ATOM 642 C C . GLU A 1 77 ? -16.320 -8.983 16.884 1.00 88.12 77 GLU A C 1
ATOM 644 O O . GLU A 1 77 ? -16.877 -9.765 17.648 1.00 88.12 77 GLU A O 1
ATOM 649 N N . GLY A 1 78 ? -17.026 -8.131 16.128 1.00 85.50 78 GLY A N 1
ATOM 650 C CA . GLY A 1 78 ? -18.480 -7.966 16.238 1.00 85.50 78 GLY A CA 1
ATOM 651 C C . GLY A 1 78 ? -18.917 -7.228 17.506 1.00 85.50 78 GLY A C 1
ATOM 652 O O . GLY A 1 78 ? -20.071 -7.338 17.913 1.00 85.50 78 GLY A O 1
ATOM 653 N N . LYS A 1 79 ? -17.998 -6.494 18.137 1.00 86.62 79 LYS A N 1
ATOM 654 C CA . LYS A 1 79 ? -18.280 -5.602 19.260 1.00 86.62 79 LYS A CA 1
ATOM 655 C C . LYS A 1 79 ? -18.875 -4.287 18.744 1.00 86.62 79 LYS A C 1
ATOM 657 O O . LYS A 1 79 ? -18.612 -3.904 17.602 1.00 86.62 79 LYS A O 1
ATOM 662 N N . PRO A 1 80 ? -19.658 -3.569 19.569 1.00 83.56 80 PRO A N 1
ATOM 663 C CA . PRO A 1 80 ? -20.101 -2.227 19.216 1.00 83.56 80 PRO A CA 1
ATOM 664 C C . PRO A 1 80 ? -18.882 -1.335 18.961 1.00 83.56 80 PRO A C 1
ATOM 666 O O . PRO A 1 80 ? -17.965 -1.275 19.783 1.00 83.56 80 PRO A O 1
ATOM 669 N N . VAL A 1 81 ? -18.870 -0.663 17.809 1.00 81.62 81 VAL A N 1
ATOM 670 C CA . VAL A 1 81 ? -17.761 0.201 17.396 1.00 81.62 81 VAL A CA 1
ATOM 671 C C . VAL A 1 81 ? -17.651 1.365 18.376 1.00 81.62 81 VAL A C 1
ATOM 673 O O . VAL A 1 81 ? -18.584 2.147 18.540 1.00 81.62 81 VAL A O 1
ATOM 676 N N . SER A 1 82 ? -16.504 1.476 19.043 1.00 77.62 82 SER A N 1
ATOM 677 C CA . SER A 1 82 ? -16.239 2.562 19.982 1.00 77.62 82 SER A CA 1
ATOM 678 C C . SER A 1 82 ? -16.142 3.919 19.268 1.00 77.62 82 SER A C 1
ATOM 680 O O . SER A 1 82 ? -15.361 4.074 18.327 1.00 77.62 82 SER A O 1
ATOM 682 N N . ASP A 1 83 ? -16.824 4.947 19.7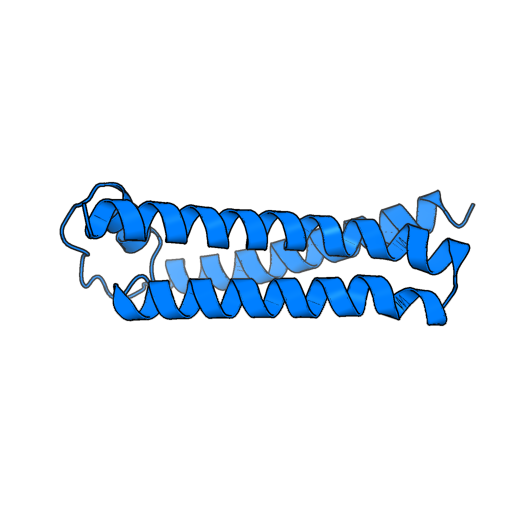83 1.00 74.75 83 ASP A N 1
ATOM 683 C CA . ASP A 1 83 ? -16.717 6.348 19.326 1.00 74.75 83 ASP A CA 1
ATOM 684 C C . ASP A 1 83 ? -15.405 7.049 19.744 1.00 74.75 83 ASP A C 1
ATOM 686 O O . ASP A 1 83 ? -15.314 8.281 19.794 1.00 74.75 83 ASP A O 1
ATOM 690 N N . ALA A 1 84 ? -14.358 6.285 20.070 1.00 71.06 84 ALA A N 1
ATOM 691 C CA . ALA A 1 84 ? -13.074 6.829 20.487 1.00 71.06 84 ALA A CA 1
ATOM 692 C C . ALA A 1 84 ? -12.523 7.816 19.441 1.00 71.06 84 ALA A C 1
ATOM 694 O O . ALA A 1 84 ? -12.240 7.458 18.293 1.00 71.06 84 ALA A O 1
ATOM 695 N N . LYS A 1 85 ? -12.341 9.079 19.852 1.00 72.94 85 LYS A N 1
ATOM 696 C CA . LYS A 1 85 ? -11.718 10.099 19.003 1.00 72.94 85 LYS A CA 1
ATOM 697 C C . LYS A 1 85 ? -10.267 9.701 18.701 1.00 72.94 85 LYS A C 1
ATOM 699 O O . LYS A 1 85 ? -9.558 9.288 19.621 1.00 72.94 85 LYS A O 1
ATOM 704 N N . PRO A 1 86 ? -9.807 9.852 17.445 1.00 70.19 86 PRO A N 1
ATOM 705 C CA . PRO A 1 86 ? -8.434 9.534 17.079 1.00 70.19 86 PRO A CA 1
ATOM 706 C C . PRO A 1 86 ? -7.464 10.385 17.902 1.00 70.19 86 PRO A C 1
ATOM 708 O O . PRO A 1 86 ? -7.595 11.609 17.960 1.00 70.19 86 PRO A O 1
ATOM 711 N N . ASN A 1 87 ? -6.491 9.734 18.534 1.00 81.38 87 ASN A N 1
ATOM 712 C CA . ASN A 1 87 ? -5.462 10.406 19.315 1.00 81.38 87 ASN A CA 1
ATOM 713 C C . ASN A 1 87 ? -4.329 10.895 18.388 1.00 81.38 87 ASN A C 1
ATOM 715 O O . ASN A 1 87 ? -4.174 10.440 17.252 1.00 81.38 87 ASN A O 1
ATOM 719 N N . ILE A 1 88 ? -3.485 11.802 18.879 1.00 85.56 88 ILE A N 1
ATOM 720 C CA . ILE A 1 88 ? -2.288 12.294 18.182 1.00 85.56 88 ILE A CA 1
ATOM 721 C C . ILE A 1 88 ? -1.386 11.121 17.773 1.00 85.56 88 ILE A C 1
ATOM 723 O O . ILE A 1 88 ? -0.865 11.108 16.658 1.00 85.56 88 ILE A O 1
ATOM 727 N N . LYS A 1 89 ? -1.261 10.102 18.635 1.00 84.81 89 LYS A N 1
ATOM 728 C CA . LYS A 1 89 ? -0.490 8.883 18.342 1.00 84.81 89 LYS A CA 1
ATOM 729 C C . LYS A 1 89 ? -1.014 8.141 17.109 1.00 84.81 89 LYS A C 1
ATOM 731 O O . LYS A 1 89 ? -0.211 7.729 16.280 1.00 84.81 89 LYS A O 1
ATOM 736 N N . ASP A 1 90 ? -2.333 8.039 16.939 1.00 81.44 90 ASP A N 1
ATOM 737 C CA . ASP A 1 90 ? -2.944 7.372 15.779 1.00 81.44 90 ASP A CA 1
ATOM 738 C C . ASP A 1 90 ? -2.669 8.146 14.486 1.00 81.44 90 ASP A C 1
ATOM 740 O O . ASP A 1 90 ? -2.375 7.563 13.441 1.00 81.44 90 ASP A O 1
ATOM 744 N N . LYS A 1 91 ? -2.714 9.483 14.561 1.00 84.12 91 LYS A N 1
ATOM 745 C CA . LYS A 1 91 ? -2.389 10.357 13.429 1.00 84.12 91 LYS A CA 1
ATOM 746 C C . LYS A 1 91 ? -0.916 10.228 13.033 1.00 84.12 91 LYS A C 1
ATOM 748 O O . LYS A 1 91 ? -0.623 10.098 11.846 1.00 84.12 91 LYS A O 1
ATOM 753 N N . LEU A 1 92 ? -0.008 10.220 14.012 1.00 88.12 92 LEU A N 1
ATOM 754 C CA . LEU A 1 92 ? 1.425 10.014 13.787 1.00 88.12 92 LEU A CA 1
ATOM 755 C C . LEU A 1 92 ? 1.711 8.632 13.199 1.00 88.12 92 LEU A C 1
ATOM 757 O O . LEU A 1 92 ? 2.469 8.535 12.241 1.00 88.12 92 LEU A O 1
ATOM 761 N N . LEU A 1 93 ? 1.063 7.582 13.707 1.00 88.12 93 LEU A N 1
ATOM 762 C CA . LEU A 1 93 ? 1.215 6.223 13.192 1.00 88.12 93 LEU A CA 1
ATOM 763 C C . LEU A 1 93 ? 0.725 6.116 11.742 1.00 88.12 93 LEU A C 1
ATOM 765 O O . LEU A 1 93 ? 1.406 5.526 10.909 1.00 88.12 93 LEU A O 1
ATOM 769 N N . LYS A 1 94 ? -0.403 6.751 11.400 1.00 85.81 94 LYS A N 1
ATOM 770 C CA . LYS A 1 94 ? -0.904 6.802 10.018 1.00 85.81 94 LYS A CA 1
ATOM 771 C C . LYS A 1 94 ? 0.073 7.502 9.067 1.00 85.81 94 LYS A C 1
ATOM 773 O O . LYS A 1 94 ? 0.330 6.990 7.981 1.00 85.81 94 LYS A O 1
ATOM 778 N N . ILE A 1 95 ? 0.615 8.656 9.464 1.00 90.31 95 ILE A N 1
ATOM 779 C CA . ILE A 1 95 ? 1.605 9.396 8.661 1.00 90.31 95 ILE A CA 1
ATOM 780 C C . ILE A 1 95 ? 2.901 8.585 8.535 1.00 90.31 95 ILE A C 1
ATOM 782 O O . ILE A 1 95 ? 3.435 8.451 7.438 1.00 90.31 95 ILE A O 1
ATOM 786 N N . GLY A 1 96 ? 3.370 7.991 9.634 1.00 93.44 96 GLY A N 1
ATOM 787 C CA . GLY A 1 96 ? 4.557 7.140 9.650 1.00 93.44 96 GLY A CA 1
ATOM 788 C C . GLY A 1 96 ? 4.423 5.936 8.719 1.00 93.44 96 GLY A C 1
ATOM 789 O O . GLY A 1 96 ? 5.325 5.678 7.930 1.00 93.44 96 GLY A O 1
ATOM 790 N N . LEU A 1 97 ? 3.274 5.253 8.733 1.00 90.81 97 LEU A N 1
ATOM 791 C CA . LEU A 1 97 ? 2.983 4.154 7.807 1.00 90.81 97 LEU A CA 1
ATOM 792 C C . LEU A 1 97 ? 2.958 4.617 6.347 1.00 90.81 97 LEU A C 1
ATOM 794 O O . LEU A 1 97 ? 3.487 3.921 5.484 1.00 90.81 97 LEU A O 1
ATOM 798 N N . MET A 1 98 ? 2.389 5.795 6.066 1.00 91.25 98 MET A N 1
ATOM 799 C CA . MET A 1 98 ? 2.390 6.365 4.717 1.00 91.25 98 MET A CA 1
ATOM 800 C C . MET A 1 98 ? 3.825 6.579 4.217 1.00 91.25 98 MET A C 1
ATOM 802 O O . MET A 1 98 ? 4.170 6.098 3.139 1.00 91.25 98 MET A O 1
ATOM 806 N N . ILE A 1 99 ? 4.681 7.209 5.027 1.00 95.25 99 ILE A N 1
ATOM 807 C CA . ILE A 1 99 ? 6.092 7.448 4.688 1.00 95.25 99 ILE A CA 1
ATOM 808 C C . ILE A 1 99 ? 6.847 6.123 4.527 1.00 95.25 99 ILE A C 1
ATOM 810 O O . ILE A 1 99 ? 7.524 5.924 3.522 1.00 95.25 99 ILE A O 1
ATOM 814 N N . ALA A 1 100 ? 6.695 5.190 5.470 1.00 94.62 100 ALA A N 1
ATOM 815 C CA . ALA A 1 100 ? 7.354 3.887 5.411 1.00 94.62 100 ALA A CA 1
ATOM 816 C C . ALA A 1 100 ? 6.968 3.115 4.142 1.00 94.62 100 ALA A C 1
ATOM 818 O O . ALA A 1 100 ? 7.833 2.583 3.452 1.00 94.62 100 ALA A O 1
ATOM 819 N N . SER A 1 101 ? 5.682 3.107 3.787 1.00 90.88 101 SER A N 1
ATOM 820 C CA . SER A 1 101 ? 5.206 2.434 2.577 1.00 90.88 101 SER A CA 1
ATOM 821 C C . SER A 1 101 ? 5.738 3.066 1.286 1.00 90.88 101 SER A C 1
ATOM 823 O O . SER A 1 101 ? 6.071 2.346 0.342 1.00 90.88 101 SER A O 1
ATOM 825 N N . ALA A 1 102 ? 5.897 4.394 1.261 1.00 92.69 102 ALA A N 1
ATOM 826 C CA . ALA A 1 102 ? 6.500 5.106 0.141 1.00 92.69 102 ALA A CA 1
ATOM 827 C C . ALA A 1 102 ? 7.991 4.760 -0.003 1.00 92.69 102 ALA A C 1
ATOM 829 O O . ALA A 1 102 ? 8.441 4.456 -1.106 1.00 92.69 102 ALA A O 1
ATOM 830 N N . LEU A 1 103 ? 8.735 4.722 1.109 1.00 95.88 103 LEU A N 1
ATOM 831 C CA . LEU A 1 103 ? 10.148 4.328 1.121 1.00 95.88 103 LEU A CA 1
ATOM 832 C C . LEU A 1 103 ? 10.346 2.876 0.670 1.00 95.88 103 LEU A C 1
ATOM 834 O O . LEU A 1 103 ? 11.235 2.604 -0.131 1.00 95.88 103 LEU A O 1
ATOM 838 N N . ILE A 1 104 ? 9.500 1.950 1.133 1.00 94.50 104 ILE A N 1
ATOM 839 C CA . ILE A 1 104 ? 9.537 0.544 0.700 1.00 94.50 104 ILE A CA 1
ATOM 840 C C . ILE A 1 104 ? 9.298 0.447 -0.810 1.00 94.50 104 ILE A C 1
ATOM 842 O O . ILE A 1 104 ? 10.050 -0.226 -1.511 1.00 94.50 104 ILE A O 1
ATOM 846 N N . SER A 1 105 ? 8.286 1.152 -1.318 1.00 92.88 105 SER A N 1
ATOM 847 C CA . SER A 1 105 ? 7.957 1.156 -2.748 1.00 92.88 105 SER A CA 1
ATOM 848 C C . SER A 1 105 ? 9.103 1.716 -3.592 1.00 92.88 105 SER A C 1
ATOM 850 O O . SER A 1 105 ? 9.469 1.119 -4.601 1.00 92.88 105 SER A O 1
ATOM 852 N N . TYR A 1 106 ? 9.714 2.819 -3.153 1.00 93.25 106 TYR A N 1
ATOM 853 C CA . TYR A 1 106 ? 10.873 3.411 -3.817 1.00 93.25 106 TYR A CA 1
ATOM 854 C C . TYR A 1 106 ? 12.065 2.446 -3.856 1.00 93.25 106 TYR A C 1
ATOM 856 O O . TYR A 1 106 ? 12.642 2.223 -4.920 1.00 93.25 106 TYR A O 1
ATOM 864 N N . SER A 1 107 ? 12.390 1.816 -2.723 1.00 93.50 107 SER A N 1
ATOM 865 C CA . SER A 1 107 ? 13.471 0.829 -2.636 1.00 93.50 107 SER A CA 1
ATOM 866 C C . SER A 1 107 ? 13.233 -0.378 -3.545 1.00 93.50 107 SER A C 1
ATOM 868 O O . SER A 1 107 ? 14.170 -0.830 -4.196 1.00 93.50 107 SER A O 1
ATOM 870 N N . LEU A 1 108 ? 11.996 -0.881 -3.644 1.00 92.62 108 LEU A N 1
ATOM 871 C CA . LEU A 1 108 ? 11.649 -1.985 -4.548 1.00 92.62 108 LEU A CA 1
ATOM 872 C C . LEU A 1 108 ? 11.861 -1.614 -6.019 1.00 92.62 108 LEU A C 1
ATOM 874 O O . LEU A 1 108 ? 12.433 -2.403 -6.769 1.00 92.62 108 LEU A O 1
ATOM 878 N N . ILE A 1 109 ? 11.443 -0.411 -6.423 1.00 91.44 109 ILE A N 1
ATOM 879 C CA . ILE A 1 109 ? 11.636 0.074 -7.795 1.00 91.44 109 ILE A CA 1
ATOM 880 C C . ILE A 1 109 ? 13.130 0.239 -8.089 1.00 91.44 109 ILE A C 1
ATOM 882 O O . ILE A 1 109 ? 13.604 -0.244 -9.115 1.00 91.44 109 ILE A O 1
ATOM 886 N N . TYR A 1 110 ? 13.881 0.870 -7.182 1.00 91.25 110 TYR A N 1
ATOM 887 C CA . TYR A 1 110 ? 15.325 1.064 -7.328 1.00 91.25 110 TYR A CA 1
ATOM 888 C C . TYR A 1 110 ? 16.076 -0.269 -7.437 1.00 91.25 110 TYR A C 1
ATOM 890 O O . TYR A 1 110 ? 16.891 -0.448 -8.342 1.00 91.25 110 TYR A O 1
ATOM 898 N N . LEU A 1 111 ? 15.766 -1.230 -6.559 1.00 91.69 111 LEU A N 1
ATOM 899 C CA . LEU A 1 111 ? 16.343 -2.571 -6.616 1.00 91.69 111 LEU A CA 1
ATOM 900 C C . LEU A 1 111 ? 15.999 -3.264 -7.932 1.00 91.69 111 LEU A C 1
ATOM 902 O O . LEU A 1 111 ? 16.899 -3.790 -8.583 1.00 91.69 111 LEU A O 1
ATOM 906 N N . GLY A 1 112 ? 14.735 -3.215 -8.358 1.00 89.75 112 GLY A N 1
ATOM 907 C CA . GLY A 1 112 ? 14.310 -3.773 -9.636 1.00 89.75 112 GLY A CA 1
ATOM 908 C C . GLY A 1 112 ? 15.111 -3.190 -10.801 1.00 89.75 112 GLY A C 1
ATOM 909 O O . GLY A 1 112 ? 15.709 -3.937 -11.569 1.00 89.75 112 GLY A O 1
ATOM 910 N N . LEU A 1 113 ? 15.211 -1.863 -10.891 1.00 86.69 113 LEU A N 1
ATOM 911 C CA . LEU A 1 113 ? 16.002 -1.204 -11.932 1.00 86.69 113 LEU A CA 1
ATOM 912 C C . LEU A 1 113 ? 17.490 -1.578 -11.866 1.00 86.69 113 LEU A C 1
ATOM 914 O O . LEU A 1 113 ? 18.101 -1.767 -12.909 1.00 86.69 113 LEU A O 1
ATOM 918 N N . SER A 1 114 ? 18.072 -1.745 -10.675 1.00 87.06 114 SER A N 1
ATOM 919 C CA . SER A 1 114 ? 19.473 -2.171 -10.521 1.00 87.06 114 SER A CA 1
ATOM 920 C C . SER A 1 114 ? 19.736 -3.626 -10.933 1.00 87.06 114 SER A C 1
ATOM 922 O O . SER A 1 114 ? 20.856 -3.967 -11.309 1.00 87.06 114 SER A O 1
ATOM 924 N N . VAL A 1 115 ? 18.718 -4.490 -10.853 1.00 86.25 115 VAL A N 1
ATOM 925 C CA . VAL A 1 115 ? 18.797 -5.892 -11.283 1.00 86.25 115 VAL A CA 1
ATOM 926 C C . VAL A 1 115 ? 18.675 -5.989 -12.802 1.00 86.25 115 VAL A C 1
ATOM 928 O O . VAL A 1 115 ? 19.438 -6.725 -13.415 1.00 86.25 115 VAL A O 1
ATOM 931 N N . PHE A 1 116 ? 17.745 -5.240 -13.403 1.00 77.81 116 PHE A N 1
ATOM 932 C CA . PHE A 1 116 ? 17.514 -5.255 -14.852 1.00 77.81 116 PHE A CA 1
ATOM 933 C C . PHE A 1 116 ? 18.477 -4.353 -15.641 1.00 77.81 116 PHE A C 1
ATOM 935 O O . PHE A 1 116 ? 18.733 -4.616 -16.805 1.00 77.81 116 PHE A O 1
ATOM 942 N N . GLY A 1 117 ? 19.019 -3.295 -15.038 1.00 67.56 117 GLY A N 1
ATOM 943 C CA . GLY A 1 117 ? 19.933 -2.340 -15.679 1.00 67.56 117 GLY A CA 1
ATOM 944 C C . GLY A 1 117 ? 21.410 -2.753 -15.692 1.00 67.56 117 GLY A C 1
ATOM 945 O O . GLY A 1 117 ? 22.261 -1.880 -15.861 1.00 67.56 117 GLY A O 1
ATOM 946 N N . ARG A 1 118 ? 21.714 -4.035 -15.459 1.00 56.03 118 ARG A N 1
ATOM 947 C CA . ARG A 1 118 ? 23.050 -4.627 -15.617 1.00 56.03 118 ARG A CA 1
ATOM 948 C C . ARG A 1 118 ? 23.187 -5.331 -16.957 1.00 56.03 118 ARG A C 1
ATOM 950 O O . ARG A 1 118 ? 22.194 -5.952 -17.389 1.00 56.03 118 ARG A O 1
#

Radius of gyration: 17.77 Å; chains: 1; bounding box: 49×25×44 Å

Organism: NCBI:txid339658